Protein AF-A0A3A6VH09-F1 (afdb_monomer)

Foldseek 3Di:
DPPVVVVVVVVVPPPPCPPPPQQDPVPDLEPHEFEWAQDADPQWDWWKDFPPDIGTHGPVVLVSLVVSVVVVGADWYQYPNDTRPGRMDTDGD

pLDDT: mean 75.44, std 12.21, range [48.44, 92.0]

Nearest PDB structures (foldseek):
  4p4t-assembly1_A-2  TM=3.087E-01  e=4.383E+00  Homo sapiens
  4p4s-assembly1_A  TM=3.428E-01  e=7.447E+00  Homo sapiens
  3m99-assembly1_A  TM=2.581E-01  e=9.707E+00  Saccharomyces cerevisiae

Mean predicted aligned error: 10.67 Å

Secondary structure (DSSP, 8-state):
--HHHHHHHHHTTS-GGGGS-TT-TTT-SS--EEEEBSS-BTTB-EEEEETTEEEEE-HHHHHHHHHHHHTT-PPEEEETTEEE-S-EEEEE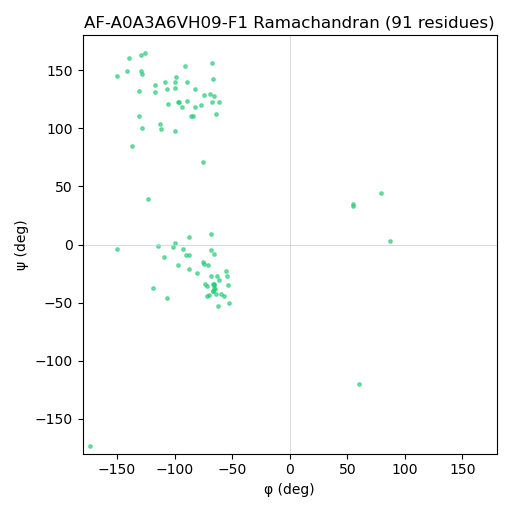-

Sequence (93 aa):
MKNKLAISILLFLLPTAAAMANCDLTKFRWDCDLPVQVKPSPGASSLVYCGSSYGYITKQQYDILARYQRASVNMVLDINGEYIDSPCIGAER

Radius of gyration: 17.58 Å; Cα contacts (8 Å, |Δi|>4): 144; chains: 1; bounding box: 43×38×42 Å

Solvent-accessible surface area (backbone atoms only — not comparable to full-atom values): 5583 Å² total; per-residue (Å²): 129,75,70,63,60,58,55,59,57,56,62,74,67,57,76,80,65,82,79,64,74,79,61,36,74,92,81,43,73,79,80,40,70,48,77,39,31,87,57,71,44,101,70,18,64,18,32,33,35,35,74,94,45,66,30,13,25,30,68,67,56,50,53,47,50,56,50,34,52,76,68,74,35,64,49,44,38,35,49,91,84,43,79,43,96,33,65,61,44,83,76,46,116

Organism: NCBI:txid91891

Structure (mmCIF, N/CA/C/O backbone):
data_AF-A0A3A6VH09-F1
#
_entry.id   AF-A0A3A6VH09-F1
#
loop_
_atom_site.group_PDB
_atom_site.id
_atom_site.type_symbol
_atom_site.label_atom_id
_atom_site.label_alt_id
_atom_site.label_comp_id
_atom_site.label_asym_id
_atom_site.label_entity_id
_atom_site.label_seq_id
_atom_site.pdbx_PDB_ins_code
_atom_site.Cartn_x
_atom_site.Cartn_y
_atom_site.Cartn_z
_atom_site.occupancy
_atom_site.B_iso_or_equiv
_atom_site.auth_seq_id
_atom_site.auth_comp_id
_atom_site.auth_asym_id
_atom_site.auth_atom_id
_atom_site.pdb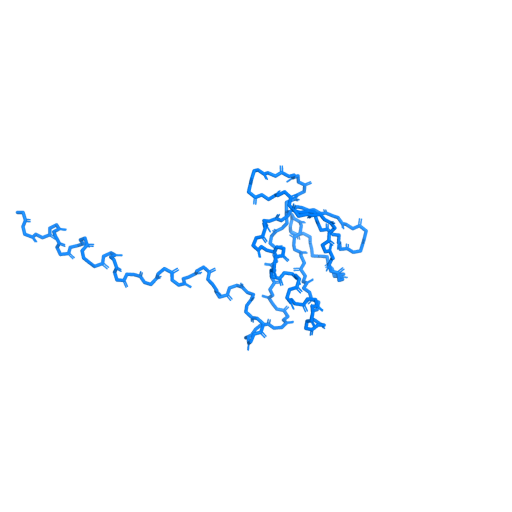x_PDB_model_num
ATOM 1 N N . MET A 1 1 ? -27.955 28.814 29.457 1.00 49.84 1 MET A N 1
ATOM 2 C CA . MET A 1 1 ? -27.299 27.486 29.327 1.00 49.84 1 MET A CA 1
ATOM 3 C C . MET A 1 1 ? -28.026 26.490 28.401 1.00 49.84 1 MET A C 1
ATOM 5 O O . MET A 1 1 ? -27.532 25.383 28.259 1.00 49.84 1 MET A O 1
ATOM 9 N N . LYS A 1 2 ? -29.131 26.840 27.714 1.00 54.47 2 LYS A N 1
ATOM 10 C CA . LYS A 1 2 ? -29.896 25.887 26.875 1.00 54.47 2 LYS A CA 1
ATOM 11 C C . LYS A 1 2 ? -29.314 25.630 25.472 1.00 54.47 2 LYS A C 1
ATOM 13 O O . LYS A 1 2 ? -29.513 24.557 24.922 1.00 54.47 2 LYS A O 1
ATOM 18 N N . ASN A 1 3 ? -28.543 26.567 24.919 1.00 59.44 3 ASN A N 1
ATOM 19 C CA . ASN A 1 3 ? -28.142 26.514 23.503 1.00 59.44 3 ASN A CA 1
ATOM 20 C C . ASN A 1 3 ? -26.858 25.701 23.268 1.00 59.44 3 ASN A C 1
ATOM 22 O O . ASN A 1 3 ? -26.621 25.236 22.161 1.00 59.44 3 ASN A O 1
ATOM 26 N N . LYS A 1 4 ? -26.034 25.505 24.309 1.00 59.53 4 LYS A N 1
ATOM 27 C CA . LYS A 1 4 ? -24.776 24.747 24.200 1.00 59.53 4 LYS A CA 1
ATOM 28 C C . LYS A 1 4 ? -25.020 23.239 24.071 1.00 59.53 4 LYS A C 1
ATOM 30 O O . LYS A 1 4 ? -24.310 22.583 23.325 1.00 59.53 4 LYS A O 1
ATOM 35 N N . LEU A 1 5 ? -26.066 22.724 24.727 1.00 63.03 5 LEU A N 1
ATOM 36 C CA . LEU A 1 5 ? -26.431 21.303 24.691 1.00 63.03 5 LEU A CA 1
ATOM 37 C C . LEU A 1 5 ? -26.900 20.863 23.293 1.00 63.03 5 LEU A C 1
ATOM 39 O O . LEU A 1 5 ? -26.526 19.796 22.819 1.00 63.03 5 LEU A O 1
ATOM 43 N N . ALA A 1 6 ? -27.671 21.716 22.609 1.00 64.44 6 ALA A N 1
ATOM 44 C CA . ALA A 1 6 ? -28.160 21.447 21.257 1.00 64.44 6 ALA A CA 1
ATOM 45 C C . ALA A 1 6 ? -27.021 21.393 20.223 1.00 64.44 6 ALA A C 1
ATOM 47 O O . ALA A 1 6 ? -27.029 20.541 19.339 1.00 64.44 6 ALA A O 1
ATOM 48 N N . ILE A 1 7 ? -26.008 22.254 20.373 1.00 65.38 7 ILE A N 1
ATOM 49 C CA . ILE A 1 7 ? -24.824 22.272 19.501 1.00 65.38 7 ILE A CA 1
ATOM 50 C C . ILE A 1 7 ? -23.996 20.990 19.684 1.00 65.38 7 ILE A C 1
ATOM 52 O O . ILE A 1 7 ? -23.548 20.409 18.700 1.00 65.38 7 ILE A O 1
ATOM 56 N N . SER A 1 8 ? -23.843 20.498 20.920 1.00 63.97 8 SER A N 1
ATOM 57 C CA . SER A 1 8 ? -23.102 19.258 21.196 1.00 63.97 8 SER A CA 1
ATOM 58 C C . SER A 1 8 ? -23.769 18.006 20.613 1.00 63.97 8 SER A C 1
ATOM 60 O O . SER A 1 8 ? -23.068 17.100 20.174 1.00 63.97 8 SER A O 1
ATOM 62 N N . ILE A 1 9 ? -25.105 17.964 20.563 1.00 69.06 9 ILE A N 1
ATOM 63 C CA . ILE A 1 9 ? -25.855 16.850 19.957 1.00 69.06 9 ILE A CA 1
ATOM 64 C C . ILE A 1 9 ? -25.726 16.872 18.427 1.00 69.06 9 ILE A C 1
ATOM 66 O O . ILE A 1 9 ? -25.604 15.821 17.803 1.00 69.06 9 ILE A O 1
ATOM 70 N N . LEU A 1 10 ? -25.686 18.062 17.821 1.00 65.81 10 LEU A N 1
ATOM 71 C CA . LEU A 1 10 ? -25.545 18.209 16.372 1.00 65.81 10 LEU A CA 1
ATOM 72 C C . LEU A 1 10 ? -24.176 17.725 15.862 1.00 65.81 10 LEU A C 1
ATOM 74 O O . LEU A 1 10 ? -24.102 17.145 14.784 1.00 65.81 10 LEU A O 1
ATOM 78 N N . LEU A 1 11 ? -23.108 17.904 16.649 1.00 63.12 11 LEU A N 1
ATOM 79 C CA . LEU A 1 11 ? -21.762 17.430 16.300 1.00 63.12 11 LEU A CA 1
ATOM 80 C C . LEU A 1 11 ? -21.624 15.897 16.296 1.00 63.12 11 LEU A C 1
ATOM 82 O O . LEU A 1 11 ? -20.811 15.370 15.543 1.00 63.12 11 LEU A O 1
ATOM 86 N N . PHE A 1 12 ? -22.433 15.180 17.081 1.00 61.78 12 PHE A N 1
ATOM 87 C CA . PHE A 1 12 ? -22.445 13.709 17.106 1.00 61.78 12 PHE A CA 1
ATOM 88 C C . PHE A 1 12 ? -23.144 13.078 15.893 1.00 61.78 12 PHE A C 1
ATOM 90 O O . PHE A 1 12 ? -22.989 11.883 15.650 1.00 61.78 12 PHE A O 1
ATOM 97 N N .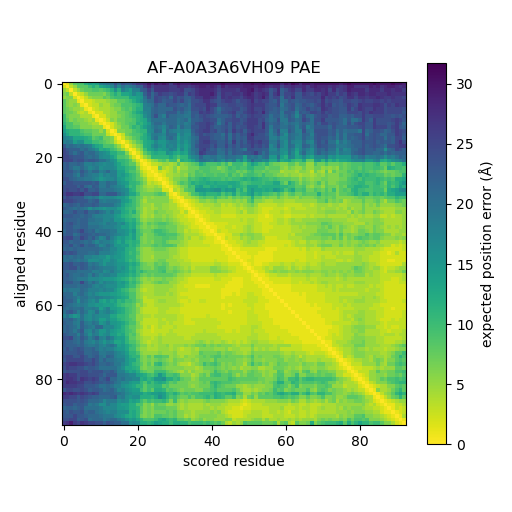 LEU A 1 13 ? -23.910 13.871 15.138 1.00 61.38 13 LEU A N 1
ATOM 98 C CA . LEU A 1 13 ? -24.613 13.440 13.929 1.00 61.38 13 LEU A CA 1
ATOM 99 C C . LEU A 1 13 ? -23.800 13.673 12.651 1.00 61.38 13 LEU A C 1
ATOM 101 O O . LEU A 1 13 ? -24.258 13.280 11.577 1.00 61.38 13 LEU A O 1
ATOM 105 N N . LEU A 1 14 ? -22.616 14.297 12.730 1.00 61.97 14 LEU A N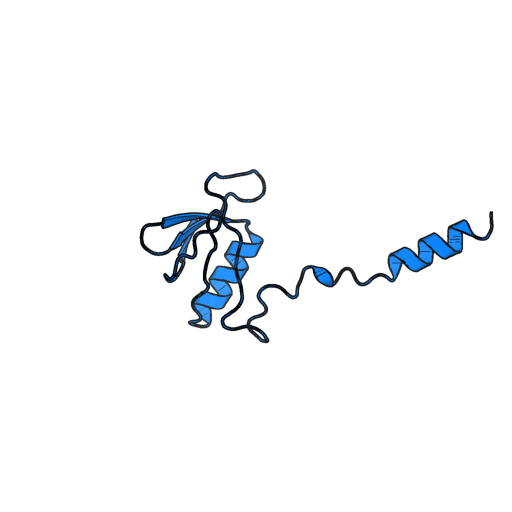 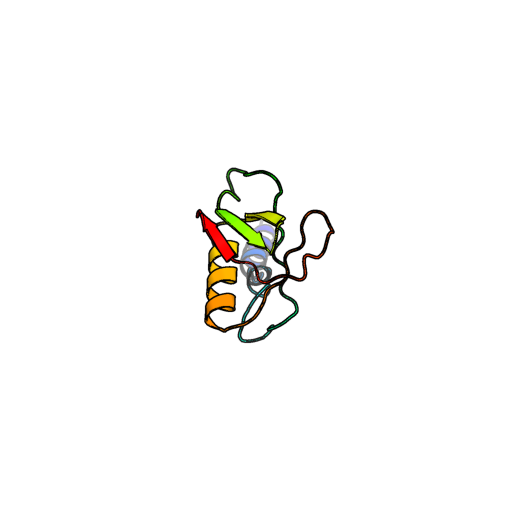1
ATOM 106 C CA . LEU A 1 14 ? -21.760 14.388 11.553 1.00 61.97 14 LEU A CA 1
ATOM 107 C C . LEU A 1 14 ? -21.256 12.985 11.194 1.00 61.97 14 LEU A C 1
ATOM 109 O O . LEU A 1 14 ? -20.620 12.330 12.024 1.00 61.97 14 LEU A O 1
ATOM 113 N N . PRO A 1 15 ? -21.510 12.513 9.963 1.00 57.50 15 PRO A N 1
ATOM 114 C CA . PRO A 1 15 ? -21.023 11.223 9.525 1.00 57.50 15 PRO A CA 1
ATOM 115 C C . PRO A 1 15 ? -19.495 11.272 9.506 1.00 57.50 15 PRO A C 1
ATOM 117 O O . PRO A 1 15 ? -18.886 11.919 8.658 1.00 57.50 15 PRO A O 1
ATOM 120 N N . THR A 1 16 ? -18.856 10.524 10.402 1.00 56.50 16 THR A N 1
ATOM 121 C CA . THR A 1 16 ? -17.406 10.257 10.375 1.00 56.50 16 THR A CA 1
ATOM 122 C C . THR A 1 16 ? -16.998 9.362 9.194 1.00 56.50 16 THR A C 1
ATOM 124 O O . THR A 1 16 ? -15.849 8.942 9.084 1.00 56.50 16 THR A O 1
ATOM 127 N N . ALA A 1 17 ? -17.923 9.093 8.267 1.00 52.69 17 ALA A N 1
ATOM 128 C CA . ALA A 1 17 ? -17.756 8.216 7.114 1.00 52.69 17 ALA A CA 1
ATOM 129 C C . ALA A 1 17 ? -16.783 8.746 6.041 1.00 52.69 17 ALA A C 1
ATOM 131 O O . ALA A 1 17 ? -16.479 8.030 5.088 1.00 52.69 17 ALA A O 1
ATOM 132 N N . ALA A 1 18 ? -16.257 9.967 6.186 1.00 48.44 18 ALA A N 1
ATOM 133 C CA . ALA A 1 18 ? -15.355 10.575 5.207 1.00 48.44 18 ALA A CA 1
ATOM 134 C C . ALA A 1 18 ? -13.986 9.871 5.067 1.00 48.44 18 ALA A C 1
ATOM 136 O O . ALA A 1 18 ? -13.242 10.184 4.146 1.00 48.44 18 ALA A O 1
ATOM 137 N N . ALA A 1 19 ? -13.649 8.904 5.928 1.00 52.28 19 ALA A N 1
ATOM 138 C CA . ALA A 1 19 ? -12.349 8.223 5.898 1.00 52.28 19 ALA A CA 1
ATOM 139 C C . ALA A 1 19 ? -12.346 6.845 5.199 1.00 52.28 19 ALA A C 1
ATOM 141 O O . ALA A 1 19 ? -11.306 6.194 5.161 1.00 52.28 19 ALA A O 1
ATOM 142 N N . MET A 1 20 ? -13.478 6.373 4.660 1.00 50.06 20 MET A N 1
ATOM 143 C CA . MET A 1 20 ? -13.597 5.002 4.124 1.00 50.06 20 MET A CA 1
ATOM 144 C C . MET A 1 20 ? -13.834 4.900 2.612 1.00 50.06 20 MET A C 1
ATOM 146 O O . MET A 1 20 ? -13.939 3.794 2.091 1.00 50.06 20 MET A O 1
ATOM 150 N N . ALA A 1 21 ? -13.936 6.023 1.897 1.00 50.69 21 ALA A N 1
ATOM 151 C CA . ALA A 1 21 ? -14.190 6.009 0.453 1.00 50.69 21 ALA A CA 1
ATOM 152 C C . ALA A 1 21 ? -12.914 5.913 -0.399 1.00 50.69 21 ALA A C 1
ATOM 154 O O . ALA A 1 21 ? -13.007 5.714 -1.607 1.00 50.69 21 ALA A O 1
ATOM 155 N N . ASN A 1 22 ? -11.738 6.045 0.215 1.00 60.78 22 ASN A N 1
ATOM 156 C CA . ASN A 1 22 ? -10.475 5.928 -0.491 1.00 60.78 22 ASN A CA 1
ATOM 157 C C . ASN A 1 22 ? -10.131 4.434 -0.578 1.00 60.78 22 ASN A C 1
ATOM 159 O O . ASN A 1 22 ? -9.873 3.816 0.456 1.00 60.78 22 ASN A O 1
ATOM 163 N N . CYS A 1 23 ? -10.178 3.852 -1.781 1.00 67.31 23 CYS A N 1
ATOM 164 C CA . CYS A 1 23 ? -9.80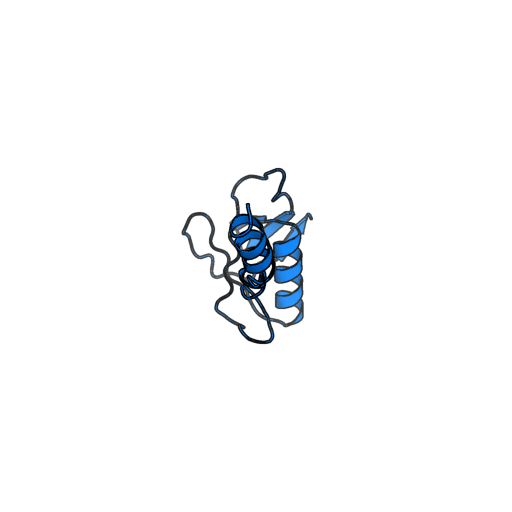3 2.454 -2.055 1.00 67.31 23 CYS A CA 1
ATOM 165 C C . CYS A 1 23 ? -10.831 1.364 -1.700 1.00 67.31 23 CYS A C 1
ATOM 167 O O . CYS A 1 23 ? -10.498 0.310 -1.144 1.00 67.31 23 CYS A O 1
ATOM 169 N N . ASP A 1 24 ? -12.096 1.597 -2.041 1.00 72.69 24 ASP A N 1
ATOM 170 C CA . ASP A 1 24 ? -13.105 0.539 -2.075 1.00 72.69 24 ASP A CA 1
ATOM 171 C C . ASP A 1 24 ? -13.066 -0.183 -3.431 1.00 72.69 24 ASP A C 1
ATOM 173 O O . ASP A 1 24 ? -13.478 0.373 -4.450 1.00 72.69 24 ASP A O 1
ATOM 177 N N . LEU A 1 25 ? -12.622 -1.445 -3.438 1.00 73.56 25 LEU A N 1
ATOM 178 C CA . LEU A 1 25 ? -12.580 -2.307 -4.631 1.00 73.56 25 LEU A CA 1
ATOM 179 C C . LEU A 1 25 ? -13.925 -2.431 -5.350 1.00 73.56 25 LEU A C 1
ATOM 181 O O . LEU A 1 25 ? -13.952 -2.695 -6.552 1.00 73.56 25 LEU A O 1
ATOM 185 N N . THR A 1 26 ? -15.039 -2.272 -4.631 1.00 75.81 26 THR A N 1
ATOM 186 C CA . THR A 1 26 ? -16.379 -2.356 -5.222 1.00 75.81 26 THR A CA 1
ATOM 187 C C . THR A 1 26 ? -16.730 -1.124 -6.055 1.00 75.81 26 THR A C 1
ATOM 189 O O . THR A 1 26 ? -17.640 -1.190 -6.879 1.00 75.81 26 THR A O 1
ATOM 192 N N . LYS A 1 27 ? -15.997 -0.016 -5.875 1.00 71.44 27 LYS A N 1
ATOM 193 C CA . LYS A 1 27 ? -16.258 1.275 -6.525 1.00 71.44 27 LYS A CA 1
ATOM 194 C C . LYS A 1 27 ? -15.108 1.752 -7.408 1.00 71.44 27 LYS A C 1
ATOM 196 O O . LYS A 1 27 ? -15.367 2.294 -8.475 1.00 71.44 27 LYS A O 1
ATOM 201 N N . PHE A 1 28 ? -13.860 1.527 -7.000 1.00 68.12 28 PHE A N 1
ATOM 202 C CA . PHE A 1 28 ? -12.678 2.097 -7.647 1.00 68.12 28 PHE A CA 1
ATOM 203 C C . PHE A 1 28 ? -11.628 1.019 -7.910 1.00 68.12 28 PHE A C 1
ATOM 205 O O . PHE A 1 28 ? -11.004 0.494 -6.986 1.00 68.12 28 PHE A O 1
ATOM 212 N N . ARG A 1 29 ? -11.422 0.692 -9.191 1.00 69.44 29 ARG A N 1
ATOM 213 C CA . ARG A 1 29 ? -10.420 -0.291 -9.641 1.00 69.44 29 ARG A CA 1
ATOM 214 C C . ARG A 1 29 ? -9.142 0.347 -10.200 1.00 69.44 29 ARG A C 1
ATOM 216 O O . ARG A 1 29 ? -8.262 -0.399 -10.596 1.00 69.44 29 ARG A O 1
ATOM 223 N N . TRP A 1 30 ? -9.053 1.675 -10.281 1.00 60.22 30 TRP A N 1
ATOM 224 C CA . TRP A 1 30 ? -7.939 2.348 -10.967 1.00 60.22 30 TRP A CA 1
ATOM 225 C C . TRP A 1 30 ? -7.554 3.742 -10.424 1.00 60.22 30 TRP A C 1
ATOM 227 O O . TRP A 1 30 ? -6.522 4.246 -10.835 1.00 60.22 30 TRP A O 1
ATOM 237 N N . ASP A 1 31 ? -8.275 4.302 -9.439 1.00 60.69 31 ASP A N 1
ATOM 238 C CA . ASP A 1 31 ? -8.015 5.649 -8.869 1.00 60.69 31 ASP A CA 1
ATOM 239 C C . ASP A 1 31 ? -7.788 5.621 -7.346 1.00 60.69 31 ASP A C 1
ATOM 241 O O . ASP A 1 31 ? -8.327 6.431 -6.590 1.00 60.69 31 ASP A O 1
ATOM 245 N N . CYS A 1 32 ? -7.077 4.609 -6.855 1.00 71.69 32 CYS A N 1
ATOM 246 C CA . CYS A 1 32 ? -6.740 4.510 -5.440 1.00 71.69 32 CYS A CA 1
ATOM 247 C C . CYS A 1 32 ? -5.235 4.700 -5.275 1.00 71.69 32 CYS A C 1
ATOM 249 O O . CYS A 1 32 ? -4.456 3.759 -5.447 1.00 71.69 32 CYS A O 1
ATOM 251 N N . ASP A 1 33 ? -4.869 5.919 -4.899 1.00 72.25 33 ASP A N 1
ATOM 252 C CA . ASP A 1 33 ? -3.502 6.270 -4.551 1.00 72.25 33 ASP A CA 1
ATOM 253 C C . ASP A 1 33 ? -3.299 6.031 -3.054 1.00 72.25 33 ASP A C 1
ATOM 255 O O . ASP A 1 33 ? -4.022 6.577 -2.210 1.00 72.25 33 ASP A O 1
ATOM 259 N N . LEU A 1 34 ? -2.306 5.213 -2.691 1.00 76.88 34 LEU A N 1
ATOM 260 C CA . LEU A 1 34 ? -1.862 5.154 -1.298 1.00 76.88 34 LEU A CA 1
ATOM 261 C C . LEU A 1 34 ? -0.648 6.065 -1.141 1.00 76.88 34 LEU A C 1
ATOM 263 O O . LEU A 1 34 ? 0.365 5.829 -1.798 1.00 76.88 34 LEU A O 1
ATOM 267 N N . PRO A 1 35 ? -0.698 7.057 -0.239 1.00 80.25 35 PRO A N 1
ATOM 268 C CA . PRO A 1 35 ? 0.480 7.850 0.061 1.00 80.25 35 PRO A CA 1
ATOM 269 C C . PRO A 1 35 ? 1.539 6.970 0.724 1.00 80.25 35 PRO A C 1
ATOM 271 O O . PRO A 1 35 ? 1.262 6.301 1.730 1.00 80.25 35 PRO A O 1
ATOM 274 N N . VAL A 1 36 ? 2.748 7.004 0.167 1.00 84.75 36 VAL A N 1
ATOM 275 C CA . VAL A 1 36 ? 3.911 6.258 0.648 1.00 84.75 36 VAL A CA 1
ATOM 276 C C . VAL A 1 36 ? 4.921 7.205 1.279 1.00 84.75 36 VAL A C 1
ATOM 278 O O . VAL A 1 36 ? 5.189 8.295 0.781 1.00 84.75 36 VAL A O 1
ATOM 281 N N . GLN A 1 37 ? 5.520 6.771 2.382 1.00 87.69 37 GLN A N 1
ATOM 282 C CA . GLN A 1 37 ? 6.599 7.484 3.050 1.00 87.69 37 GLN A CA 1
ATOM 283 C C . GLN A 1 37 ? 7.944 6.875 2.661 1.00 87.69 37 GLN A C 1
ATOM 285 O O . GLN A 1 37 ? 8.133 5.667 2.717 1.00 87.69 37 GLN A O 1
ATOM 290 N N . VAL A 1 38 ? 8.929 7.706 2.329 1.00 87.12 38 VAL A N 1
ATOM 291 C CA . VAL A 1 38 ? 10.296 7.229 2.032 1.00 87.12 38 VAL A CA 1
ATOM 292 C C . VAL A 1 38 ? 11.050 6.722 3.265 1.00 87.12 38 VAL A C 1
ATOM 294 O O . VAL A 1 38 ? 12.055 6.026 3.145 1.00 87.12 38 VAL A O 1
ATOM 297 N N . LYS A 1 39 ? 10.583 7.082 4.464 1.00 87.75 39 LYS A N 1
ATOM 298 C CA . LYS A 1 39 ? 11.162 6.675 5.746 1.00 87.75 39 LYS A CA 1
ATOM 299 C C . LYS A 1 39 ? 10.071 6.098 6.642 1.00 87.75 39 LYS A C 1
ATOM 301 O O . LYS A 1 39 ? 8.946 6.598 6.593 1.00 87.75 39 LYS A O 1
ATOM 306 N N . PRO A 1 40 ? 10.397 5.106 7.484 1.00 88.56 40 PRO A N 1
ATOM 307 C CA . PRO A 1 40 ? 9.434 4.569 8.422 1.00 88.56 40 PRO A CA 1
ATOM 308 C C . PRO A 1 40 ? 9.072 5.630 9.464 1.00 88.56 40 PRO A C 1
ATOM 310 O O . PRO A 1 40 ? 9.924 6.392 9.931 1.00 88.56 40 PRO A O 1
ATOM 313 N N . SER A 1 41 ? 7.806 5.653 9.858 1.00 89.81 41 SER A N 1
ATOM 314 C CA . SER A 1 41 ? 7.305 6.452 10.975 1.00 89.81 41 SER A CA 1
ATOM 315 C C . SER A 1 41 ? 6.483 5.571 11.919 1.00 89.81 41 SER A C 1
ATOM 317 O O . SER A 1 41 ? 6.055 4.488 11.517 1.00 89.81 41 SER A O 1
ATOM 319 N N . PRO A 1 42 ? 6.212 5.998 13.168 1.00 87.12 42 PRO A N 1
ATOM 320 C CA . PRO A 1 42 ? 5.449 5.185 14.122 1.00 87.12 42 PRO A CA 1
ATOM 321 C C . PRO A 1 42 ? 4.063 4.739 13.621 1.00 87.12 42 PRO A C 1
ATOM 323 O O . PRO A 1 42 ? 3.522 3.759 14.120 1.00 87.12 42 PRO A O 1
ATOM 326 N N . GLY A 1 43 ? 3.484 5.450 12.645 1.00 85.31 43 GLY A N 1
ATOM 327 C CA . GLY A 1 43 ? 2.219 5.079 12.004 1.00 85.31 43 GLY A CA 1
ATOM 328 C C . GLY A 1 43 ? 2.367 4.332 10.674 1.00 85.31 43 GLY A C 1
ATOM 329 O O . GLY A 1 43 ? 1.407 3.703 10.236 1.00 85.31 43 GLY A O 1
ATOM 330 N N . ALA A 1 44 ? 3.539 4.385 10.037 1.00 88.62 44 ALA A N 1
ATOM 331 C CA . ALA A 1 44 ? 3.814 3.795 8.730 1.00 88.62 44 ALA A CA 1
ATOM 332 C C . ALA A 1 44 ? 5.172 3.089 8.738 1.00 88.62 44 ALA A C 1
ATOM 334 O O . ALA A 1 44 ? 6.195 3.667 8.374 1.00 88.62 44 ALA A O 1
ATOM 335 N N . SER A 1 45 ? 5.170 1.841 9.197 1.00 92.00 45 SER A N 1
ATOM 336 C CA . SER A 1 45 ? 6.347 0.971 9.260 1.00 92.00 45 SER A CA 1
ATOM 337 C C . SER A 1 45 ? 6.302 -0.179 8.254 1.00 92.00 45 SER A C 1
ATOM 339 O O . SER A 1 45 ? 7.313 -0.848 8.076 1.00 92.00 45 SER A O 1
ATOM 341 N N . SER A 1 46 ? 5.161 -0.422 7.602 1.00 91.75 46 SER A N 1
ATOM 342 C CA . SER A 1 46 ? 4.996 -1.558 6.696 1.00 91.75 46 SER A CA 1
ATOM 343 C C . SER A 1 46 ? 5.674 -1.266 5.356 1.00 91.75 46 SER A C 1
ATOM 345 O O . SER A 1 46 ? 5.311 -0.306 4.677 1.00 91.75 46 SER A O 1
ATOM 347 N N . LEU A 1 47 ? 6.654 -2.085 4.978 1.00 90.88 47 LEU A N 1
ATOM 348 C CA . LEU A 1 47 ? 7.457 -1.935 3.767 1.00 90.88 47 LEU A CA 1
ATOM 349 C C . LEU A 1 47 ? 6.737 -2.510 2.541 1.00 90.88 47 LEU A C 1
ATOM 351 O O . LEU A 1 47 ? 6.259 -3.651 2.550 1.00 90.88 47 LEU A O 1
ATOM 355 N N . VAL A 1 48 ? 6.737 -1.743 1.455 1.00 89.88 48 VAL A N 1
ATOM 356 C CA . VAL A 1 48 ? 6.238 -2.144 0.136 1.00 89.88 48 VAL A CA 1
ATOM 357 C C . VAL A 1 48 ? 7.271 -1.860 -0.948 1.00 89.88 48 VAL A C 1
ATOM 359 O O . VAL A 1 48 ? 8.025 -0.893 -0.850 1.00 89.88 48 VAL A O 1
ATOM 362 N N . TYR A 1 49 ? 7.269 -2.685 -1.993 1.00 88.00 49 TYR A N 1
ATOM 363 C CA . TYR A 1 49 ? 8.061 -2.490 -3.206 1.00 88.00 49 TYR A CA 1
ATOM 364 C C . TYR A 1 49 ? 7.155 -2.316 -4.415 1.00 88.00 49 TYR A C 1
ATOM 366 O O . TYR A 1 49 ? 6.208 -3.078 -4.576 1.00 88.00 49 TYR A O 1
ATOM 374 N N . CYS A 1 50 ? 7.483 -1.371 -5.287 1.00 83.00 50 CYS A N 1
ATOM 375 C CA . CYS A 1 50 ? 6.829 -1.139 -6.571 1.00 83.00 50 CYS A CA 1
ATOM 376 C C . CYS A 1 50 ? 7.914 -1.092 -7.643 1.00 83.00 50 CYS A C 1
ATOM 378 O O . CYS A 1 50 ? 8.629 -0.096 -7.769 1.00 83.00 50 CYS A O 1
ATOM 380 N N . GLY A 1 51 ? 8.099 -2.192 -8.373 1.00 82.81 51 GLY A N 1
ATOM 381 C CA . GLY A 1 51 ? 9.249 -2.326 -9.270 1.00 82.81 51 GLY A CA 1
ATOM 382 C C . GLY A 1 51 ? 10.572 -2.239 -8.497 1.00 82.81 51 GLY A C 1
ATOM 383 O O . GLY A 1 51 ? 10.825 -3.053 -7.611 1.00 82.81 51 GLY A O 1
ATOM 384 N N . SER A 1 52 ? 11.416 -1.255 -8.824 1.00 84.00 52 SER A N 1
ATOM 385 C CA . SER A 1 52 ? 12.688 -0.982 -8.129 1.00 84.00 52 SER A CA 1
ATOM 386 C C . SER A 1 52 ? 12.568 -0.007 -6.955 1.00 84.00 52 SER A C 1
ATOM 388 O O . SER A 1 52 ? 13.536 0.185 -6.219 1.00 84.00 52 SER A O 1
ATOM 390 N N . SER A 1 53 ? 11.410 0.632 -6.796 1.00 84.94 53 SER A N 1
ATOM 391 C CA . SER A 1 53 ? 11.160 1.618 -5.747 1.00 84.94 53 SER A CA 1
ATOM 392 C C . SER A 1 53 ? 10.584 0.948 -4.507 1.00 84.94 53 SER A C 1
ATOM 394 O O . SER A 1 53 ? 9.931 -0.094 -4.590 1.00 84.94 53 SER A O 1
ATOM 396 N N . TYR A 1 54 ? 10.809 1.552 -3.344 1.00 88.06 54 TYR A N 1
ATOM 397 C CA . TYR A 1 54 ? 10.263 1.069 -2.083 1.00 88.06 54 TYR A CA 1
ATOM 398 C C . TYR A 1 54 ? 9.797 2.223 -1.209 1.00 88.06 54 TYR A C 1
ATOM 400 O O . TYR A 1 54 ? 10.228 3.367 -1.364 1.00 88.06 54 TYR A O 1
ATOM 408 N N . GLY A 1 55 ? 8.946 1.902 -0.247 1.00 89.31 55 GLY A N 1
ATOM 409 C CA . GLY A 1 55 ? 8.602 2.835 0.805 1.00 89.31 55 GLY A CA 1
ATOM 410 C C . GLY A 1 55 ? 7.735 2.207 1.876 1.00 89.31 55 GLY A C 1
ATOM 411 O O . GLY A 1 55 ? 7.506 0.999 1.905 1.00 89.31 55 GLY A O 1
ATOM 412 N N . TYR A 1 56 ? 7.283 3.053 2.783 1.00 90.81 56 TYR A N 1
ATOM 413 C CA . TYR A 1 56 ? 6.612 2.668 4.004 1.00 90.81 56 TYR A CA 1
ATOM 414 C C . TYR A 1 56 ? 5.192 3.205 4.008 1.00 90.81 56 TYR A C 1
ATOM 416 O O . TYR A 1 56 ? 4.943 4.384 3.753 1.00 90.81 56 TYR A O 1
ATOM 424 N N . ILE A 1 57 ? 4.254 2.330 4.329 1.00 89.81 57 ILE A N 1
ATOM 425 C CA . ILE A 1 57 ? 2.839 2.650 4.443 1.00 89.81 57 ILE A CA 1
ATOM 426 C C . ILE A 1 57 ? 2.321 2.218 5.808 1.00 89.81 57 ILE A C 1
ATOM 428 O O . ILE A 1 57 ? 2.955 1.466 6.553 1.00 89.81 57 ILE A O 1
ATOM 432 N N . THR A 1 58 ? 1.150 2.724 6.165 1.00 91.31 58 THR A N 1
ATOM 433 C CA . THR A 1 58 ? 0.448 2.283 7.365 1.00 91.31 58 THR A CA 1
ATOM 434 C C . THR A 1 58 ? -0.028 0.841 7.209 1.00 91.31 58 THR A C 1
ATOM 436 O O . THR A 1 58 ? -0.320 0.355 6.112 1.00 91.31 58 THR A O 1
ATOM 439 N N . LYS A 1 59 ? -0.227 0.175 8.345 1.00 89.94 59 LYS A N 1
ATOM 440 C CA . LYS A 1 59 ? -0.801 -1.173 8.405 1.00 89.94 59 LYS A CA 1
ATOM 441 C C . LYS A 1 59 ? -2.153 -1.284 7.680 1.00 89.94 59 LYS A C 1
ATOM 443 O O . LYS A 1 59 ? -2.443 -2.318 7.082 1.00 89.94 59 LYS A O 1
ATOM 448 N N . GLN A 1 60 ? -2.968 -0.228 7.728 1.00 87.00 60 GLN A N 1
ATOM 449 C CA . GLN A 1 60 ? -4.272 -0.173 7.063 1.00 87.00 60 GLN A CA 1
ATOM 450 C C . GLN A 1 60 ? -4.131 -0.111 5.538 1.00 87.00 60 GLN A C 1
ATOM 452 O O . GLN A 1 60 ? -4.835 -0.823 4.823 1.00 87.00 60 GLN A O 1
ATOM 457 N N . GLN A 1 61 ? -3.207 0.712 5.042 1.00 86.81 61 GLN A N 1
ATOM 458 C CA . GLN A 1 61 ? -2.903 0.814 3.614 1.00 86.81 61 GLN A CA 1
ATOM 459 C C . GLN A 1 61 ? -2.309 -0.491 3.079 1.00 86.81 61 GLN A C 1
ATOM 461 O O . GLN A 1 61 ? -2.681 -0.932 1.997 1.00 86.81 61 GLN A O 1
ATOM 466 N N . TYR A 1 62 ? -1.461 -1.161 3.864 1.00 88.56 62 TYR A N 1
ATOM 467 C CA . TYR A 1 62 ? -0.935 -2.480 3.513 1.00 88.56 62 TYR A CA 1
ATOM 468 C C . TYR A 1 62 ? -2.061 -3.506 3.337 1.00 88.56 62 TYR A C 1
ATOM 470 O O . TYR A 1 62 ? -2.074 -4.275 2.376 1.00 88.56 62 TYR A O 1
ATOM 478 N N . ASP A 1 63 ? -3.057 -3.495 4.228 1.00 89.19 63 ASP A N 1
ATOM 479 C CA . ASP A 1 63 ? -4.222 -4.370 4.096 1.00 89.19 63 ASP A CA 1
ATOM 480 C C . ASP A 1 63 ? -5.074 -4.038 2.860 1.00 89.19 63 ASP A C 1
ATOM 482 O O . ASP A 1 63 ? -5.635 -4.952 2.253 1.00 89.19 63 ASP A O 1
ATOM 486 N N . ILE A 1 64 ? -5.188 -2.757 2.483 1.00 85.94 64 ILE A N 1
ATOM 487 C CA . ILE A 1 64 ? -5.842 -2.329 1.235 1.00 85.94 64 ILE A CA 1
ATOM 488 C C . ILE A 1 64 ? -5.078 -2.892 0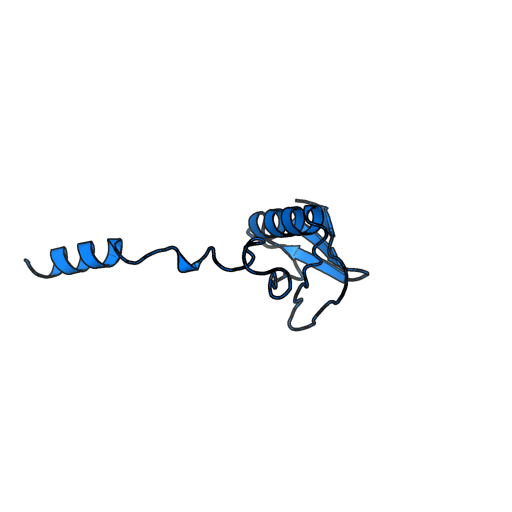.034 1.00 85.94 64 ILE A C 1
ATOM 490 O O . ILE A 1 64 ? -5.680 -3.606 -0.769 1.00 85.94 64 ILE A O 1
ATOM 494 N N . LEU A 1 65 ? -3.764 -2.658 -0.033 1.00 85.56 65 LEU A N 1
ATOM 495 C CA . LEU A 1 65 ? -2.899 -3.162 -1.099 1.00 85.56 65 LEU A CA 1
ATOM 496 C C . LEU A 1 65 ? -3.061 -4.674 -1.271 1.00 85.56 65 LEU A C 1
ATOM 498 O O . LEU A 1 65 ? -3.376 -5.152 -2.358 1.00 85.56 65 LEU A O 1
ATOM 502 N N . ALA A 1 66 ? -2.972 -5.427 -0.175 1.00 86.81 66 ALA A N 1
ATOM 503 C CA . ALA A 1 66 ? -3.128 -6.875 -0.205 1.00 86.81 66 ALA A CA 1
ATOM 504 C C . ALA A 1 66 ? -4.515 -7.325 -0.703 1.00 86.81 66 ALA A C 1
ATOM 506 O O . ALA A 1 66 ? -4.650 -8.411 -1.268 1.00 86.81 66 ALA A O 1
ATOM 507 N N . ARG A 1 67 ? -5.586 -6.551 -0.478 1.00 87.12 67 ARG A N 1
ATOM 508 C CA . ARG A 1 67 ? -6.914 -6.867 -1.039 1.00 87.12 67 ARG A CA 1
ATOM 509 C C . ARG A 1 67 ? -6.962 -6.622 -2.546 1.00 87.12 67 ARG A C 1
ATOM 511 O O . ARG A 1 67 ? -7.470 -7.482 -3.259 1.00 87.12 67 ARG A O 1
ATOM 518 N N . TYR A 1 68 ? -6.414 -5.507 -3.023 1.00 83.81 68 TYR A N 1
ATOM 519 C CA . TYR A 1 68 ? -6.371 -5.187 -4.453 1.00 83.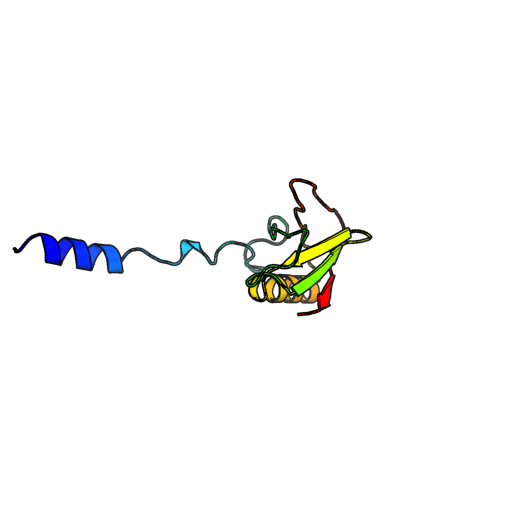81 68 TYR A CA 1
ATOM 520 C C . TYR A 1 68 ? -5.530 -6.189 -5.242 1.00 83.81 68 TYR A C 1
ATOM 522 O O . TYR A 1 68 ? -5.984 -6.702 -6.265 1.00 83.81 68 TYR A O 1
ATOM 530 N N . GLN A 1 69 ? -4.371 -6.576 -4.705 1.00 82.31 69 GLN A N 1
ATOM 531 C CA . GLN A 1 69 ? -3.532 -7.621 -5.289 1.00 82.31 69 GLN A CA 1
ATOM 532 C C . GLN A 1 69 ? -4.272 -8.957 -5.440 1.00 82.31 69 GLN A C 1
ATOM 534 O O . GLN A 1 69 ? -4.204 -9.582 -6.497 1.00 82.31 69 GLN A O 1
ATOM 539 N N . ARG A 1 70 ? -5.026 -9.387 -4.414 1.00 85.19 70 ARG A N 1
ATOM 540 C CA . ARG A 1 70 ? -5.847 -10.615 -4.480 1.00 85.19 70 ARG A CA 1
ATOM 541 C C . ARG A 1 70 ? -6.952 -10.534 -5.533 1.00 85.19 70 ARG A C 1
ATOM 543 O O . ARG A 1 70 ? -7.366 -11.567 -6.045 1.00 85.19 70 ARG A O 1
ATOM 550 N N . ALA A 1 71 ? -7.420 -9.330 -5.847 1.00 86.06 71 ALA A N 1
ATOM 551 C CA . ALA A 1 71 ? -8.383 -9.074 -6.914 1.00 86.06 71 ALA A CA 1
ATOM 552 C C . ALA A 1 71 ? -7.719 -8.858 -8.291 1.00 86.06 71 ALA A C 1
ATOM 554 O O . ALA A 1 71 ? -8.412 -8.493 -9.243 1.00 86.06 71 ALA A O 1
ATOM 555 N N . SER A 1 72 ? -6.397 -9.056 -8.398 1.00 82.50 72 SER A N 1
ATOM 556 C CA . SER A 1 72 ? -5.594 -8.800 -9.602 1.00 82.50 72 SER A CA 1
ATOM 557 C C . SER A 1 72 ? -5.748 -7.371 -10.133 1.00 82.50 72 SER A C 1
ATOM 559 O O . SER A 1 72 ? -5.748 -7.140 -11.341 1.00 82.50 72 SER A O 1
ATOM 561 N N . VAL A 1 73 ? -5.912 -6.410 -9.223 1.00 80.38 73 VAL A N 1
ATOM 562 C CA . VAL A 1 73 ? -5.974 -4.985 -9.539 1.00 80.38 73 VAL A CA 1
ATOM 563 C C . VAL A 1 73 ? -4.663 -4.343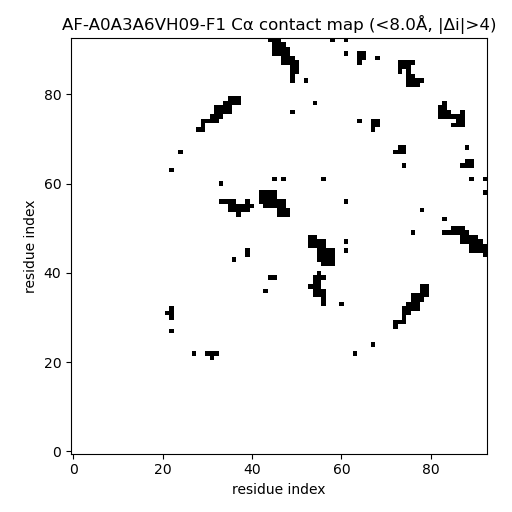 -9.111 1.00 80.38 73 VAL A C 1
ATOM 565 O O . VAL A 1 73 ? -4.301 -4.388 -7.934 1.00 80.38 73 VAL A O 1
ATOM 568 N N . ASN A 1 74 ? -3.963 -3.741 -10.069 1.00 72.56 74 ASN A N 1
ATOM 569 C CA . ASN A 1 74 ? -2.759 -2.976 -9.782 1.00 72.56 74 ASN A CA 1
ATOM 570 C C . ASN A 1 74 ? -3.159 -1.647 -9.147 1.00 72.56 74 ASN A C 1
ATOM 572 O O . ASN A 1 74 ? -4.015 -0.934 -9.664 1.00 72.56 74 ASN A O 1
ATOM 576 N N . MET A 1 75 ? -2.547 -1.347 -8.011 1.00 71.62 75 MET A N 1
ATOM 577 C CA . MET A 1 75 ? -2.654 -0.047 -7.373 1.00 71.62 75 MET A CA 1
ATOM 578 C C . MET A 1 75 ? -1.431 0.768 -7.717 1.00 71.62 75 MET A C 1
ATOM 580 O O . MET A 1 75 ? -0.334 0.206 -7.761 1.00 71.62 75 MET A O 1
ATOM 584 N N . VAL A 1 76 ? -1.622 2.071 -7.883 1.00 68.44 76 VAL A N 1
ATOM 585 C CA . VAL A 1 76 ? -0.495 2.975 -8.034 1.00 68.44 76 VAL A CA 1
ATOM 586 C C . VAL A 1 76 ? -0.195 3.662 -6.717 1.00 68.44 76 VAL A C 1
ATOM 588 O O . VAL A 1 76 ? -1.079 3.983 -5.923 1.00 68.44 76 VAL A O 1
ATOM 591 N N . LEU A 1 77 ? 1.098 3.782 -6.450 1.00 71.88 77 LEU A N 1
ATOM 592 C CA . LEU A 1 77 ? 1.620 4.486 -5.304 1.00 71.88 77 LEU A CA 1
ATOM 593 C C . LEU A 1 77 ? 2.227 5.804 -5.757 1.00 71.88 77 LEU A C 1
ATOM 595 O O . LEU A 1 77 ? 3.013 5.849 -6.706 1.00 71.88 77 LEU A O 1
ATOM 599 N N . ASP A 1 78 ? 1.874 6.848 -5.019 1.00 71.38 78 ASP A N 1
ATOM 600 C CA . ASP A 1 78 ? 2.521 8.146 -5.087 1.00 71.38 78 ASP A CA 1
ATOM 601 C C . ASP A 1 78 ? 3.621 8.186 -4.013 1.00 71.38 78 ASP A C 1
ATOM 603 O O . ASP A 1 78 ? 3.355 8.047 -2.808 1.00 71.38 78 ASP A O 1
ATOM 607 N N . ILE A 1 79 ? 4.867 8.349 -4.467 1.00 72.75 79 ILE A N 1
ATOM 608 C CA . ILE A 1 79 ? 6.034 8.553 -3.611 1.00 72.75 79 ILE A CA 1
ATOM 609 C C . ILE A 1 79 ? 6.548 9.979 -3.843 1.00 72.75 79 ILE A C 1
ATOM 611 O O . ILE A 1 79 ? 7.227 10.249 -4.827 1.00 72.75 79 ILE A O 1
ATOM 615 N N . ASN A 1 80 ? 6.277 10.901 -2.913 1.00 71.25 80 ASN A N 1
ATOM 616 C CA . ASN A 1 80 ? 6.712 12.309 -2.990 1.00 71.25 80 ASN A CA 1
ATOM 617 C C . ASN A 1 80 ? 6.286 13.061 -4.276 1.00 71.25 80 ASN A C 1
ATOM 619 O O . ASN A 1 80 ? 7.005 13.949 -4.736 1.00 71.25 80 ASN A O 1
ATOM 623 N N . GLY A 1 81 ? 5.128 12.741 -4.848 1.00 68.31 81 GLY A N 1
ATOM 624 C CA . GLY A 1 81 ? 4.617 13.313 -6.094 1.00 68.31 81 GLY A CA 1
ATOM 625 C C . GLY A 1 81 ? 5.102 12.595 -7.356 1.00 68.31 81 GLY A C 1
ATOM 626 O O . GLY A 1 81 ? 4.790 13.042 -8.459 1.00 68.31 81 GLY A O 1
ATOM 627 N N . GLU A 1 82 ? 5.868 11.508 -7.218 1.00 69.38 82 GLU A N 1
ATOM 628 C CA . GLU A 1 82 ? 6.266 10.646 -8.328 1.00 69.38 82 GLU A CA 1
ATOM 629 C C . GLU A 1 82 ? 5.331 9.436 -8.422 1.00 69.38 82 GLU A C 1
ATOM 631 O O . GLU A 1 82 ? 5.173 8.664 -7.472 1.00 69.38 82 GLU A O 1
ATOM 636 N N . TYR A 1 83 ? 4.715 9.281 -9.594 1.00 70.81 83 TYR A N 1
ATOM 637 C CA . TYR A 1 83 ? 3.811 8.181 -9.904 1.00 70.81 83 TYR A CA 1
ATOM 638 C C . TYR A 1 83 ? 4.611 6.950 -10.324 1.00 70.81 83 TYR A C 1
ATOM 640 O O . TYR A 1 83 ? 5.312 6.974 -11.338 1.00 70.81 83 TYR A O 1
ATOM 648 N N . ILE A 1 84 ? 4.492 5.861 -9.566 1.00 72.06 84 ILE A N 1
ATOM 649 C CA . ILE A 1 84 ? 5.178 4.609 -9.885 1.00 72.06 84 ILE A CA 1
ATOM 650 C C . ILE A 1 84 ? 4.202 3.651 -10.567 1.00 72.06 84 ILE A C 1
ATOM 652 O O . ILE A 1 84 ? 3.455 2.934 -9.902 1.00 72.06 84 ILE A O 1
ATOM 656 N N . ASP A 1 85 ? 4.240 3.602 -11.900 1.00 67.88 85 ASP A N 1
ATOM 657 C CA . ASP A 1 85 ? 3.455 2.651 -12.700 1.00 67.88 85 ASP A CA 1
ATOM 658 C C . ASP A 1 85 ? 4.073 1.243 -12.637 1.00 67.88 85 ASP A C 1
ATOM 660 O O . ASP A 1 85 ? 4.749 0.759 -13.547 1.00 67.88 85 ASP A O 1
ATOM 664 N N . SER A 1 86 ? 3.959 0.598 -11.479 1.00 67.69 86 SER A N 1
ATOM 665 C CA . SER A 1 86 ? 4.409 -0.775 -11.267 1.00 67.69 86 SER A CA 1
ATOM 666 C C . SER A 1 86 ? 3.553 -1.463 -10.211 1.00 67.69 86 SER A C 1
ATOM 668 O O . SER A 1 86 ? 3.156 -0.828 -9.235 1.00 67.69 86 SER A O 1
ATOM 670 N N . PRO A 1 87 ? 3.290 -2.776 -10.353 1.00 75.31 87 PRO A N 1
ATOM 671 C CA . PRO A 1 87 ? 2.548 -3.518 -9.350 1.00 75.31 87 PRO A CA 1
ATOM 672 C C . PRO A 1 87 ? 3.304 -3.481 -8.023 1.00 75.31 87 PRO A C 1
ATOM 674 O O . PRO A 1 87 ? 4.460 -3.901 -7.928 1.00 75.31 87 PRO A O 1
ATOM 677 N N . CYS A 1 88 ? 2.632 -2.980 -6.998 1.00 79.62 88 CYS A N 1
ATOM 678 C CA . CYS A 1 88 ? 3.204 -2.870 -5.670 1.00 79.62 88 CYS A CA 1
ATOM 679 C C . CYS A 1 88 ? 2.950 -4.133 -4.856 1.00 79.62 88 CYS A C 1
ATOM 681 O O . CYS A 1 88 ? 1.860 -4.703 -4.918 1.00 79.62 88 CYS A O 1
ATOM 683 N N . ILE A 1 89 ? 3.945 -4.565 -4.083 1.00 85.50 89 ILE A N 1
ATOM 684 C CA . ILE A 1 89 ? 3.936 -5.791 -3.290 1.00 85.50 89 ILE A CA 1
ATOM 685 C C . ILE A 1 89 ? 4.390 -5.496 -1.868 1.00 85.50 89 ILE A C 1
ATOM 687 O O . ILE A 1 89 ? 5.401 -4.837 -1.639 1.00 85.50 89 ILE A O 1
ATOM 691 N N . GLY A 1 90 ? 3.626 -6.001 -0.903 1.00 84.81 90 GLY A N 1
ATOM 692 C CA . GLY A 1 90 ? 4.007 -5.959 0.498 1.00 84.81 90 GLY A CA 1
ATOM 693 C C . GLY A 1 90 ? 5.193 -6.870 0.794 1.00 84.81 90 GLY A C 1
ATOM 694 O O . GLY A 1 90 ? 5.151 -8.052 0.464 1.00 84.81 90 GLY A O 1
ATOM 695 N N . ALA A 1 91 ? 6.219 -6.333 1.455 1.00 85.94 91 ALA A N 1
ATOM 696 C CA . ALA A 1 91 ? 7.392 -7.094 1.888 1.00 85.94 91 ALA A CA 1
ATOM 697 C C . ALA A 1 91 ? 7.406 -7.341 3.398 1.00 85.94 91 ALA A C 1
ATOM 699 O O . ALA A 1 91 ? 7.622 -8.469 3.828 1.00 85.94 91 ALA A O 1
ATOM 700 N N . GLU A 1 92 ? 7.125 -6.311 4.198 1.00 85.06 92 GLU A N 1
ATOM 701 C CA . GLU A 1 92 ? 7.136 -6.393 5.662 1.00 85.06 92 GLU A CA 1
ATOM 702 C C . GLU A 1 92 ? 5.984 -5.571 6.244 1.00 85.06 92 GLU A C 1
ATOM 704 O O . GLU A 1 92 ? 5.550 -4.592 5.634 1.00 85.06 92 GLU A O 1
ATOM 709 N N . ARG A 1 93 ? 5.450 -5.983 7.397 1.00 80.94 93 ARG A N 1
ATOM 710 C CA . ARG A 1 93 ? 4.246 -5.397 7.990 1.00 80.94 93 ARG A CA 1
ATOM 711 C C . ARG A 1 93 ? 4.517 -4.716 9.322 1.00 80.94 93 ARG A C 1
ATOM 713 O O . ARG A 1 93 ? 4.994 -5.407 10.241 1.00 80.94 93 ARG A O 1
#